Protein AF-X1P3W1-F1 (afdb_monomer_lite)

Radius of gyration: 15.18 Å; chains: 1; bounding box: 30×42×34 Å

Structure (mmCIF, N/CA/C/O backbone):
data_AF-X1P3W1-F1
#
_entry.id   AF-X1P3W1-F1
#
loop_
_atom_site.group_PDB
_atom_site.id
_atom_site.type_symbol
_atom_site.label_atom_id
_atom_site.label_alt_id
_atom_site.label_comp_id
_atom_site.label_asym_id
_atom_site.label_entity_id
_atom_site.label_seq_id
_atom_site.pdbx_PDB_ins_code
_atom_site.Cartn_x
_atom_site.Cartn_y
_atom_site.Cartn_z
_atom_site.occupancy
_atom_site.B_iso_or_equiv
_atom_site.auth_seq_id
_atom_site.auth_comp_id
_atom_site.auth_asym_id
_atom_site.auth_atom_id
_atom_site.pdbx_PDB_model_num
ATOM 1 N N . MET A 1 1 ? -14.952 -27.765 17.192 1.00 40.59 1 MET A N 1
ATOM 2 C CA . MET A 1 1 ? -14.965 -26.938 15.966 1.00 40.59 1 MET A CA 1
ATOM 3 C C . MET A 1 1 ? -14.090 -25.733 16.243 1.00 40.59 1 MET A C 1
ATOM 5 O O . MET A 1 1 ? -14.554 -24.802 16.883 1.00 40.59 1 MET A O 1
ATOM 9 N N . ASP A 1 2 ? -12.823 -25.791 15.845 1.00 51.41 2 ASP A N 1
ATOM 10 C CA . ASP A 1 2 ? -11.861 -24.711 16.077 1.00 51.41 2 ASP A CA 1
ATOM 11 C C . ASP A 1 2 ? -11.922 -23.743 14.887 1.00 51.41 2 ASP A C 1
ATOM 13 O O . ASP A 1 2 ? -11.198 -23.861 13.900 1.00 51.41 2 ASP A O 1
ATOM 17 N N . LYS A 1 3 ? -12.934 -22.872 14.897 1.00 55.50 3 LYS A N 1
ATOM 18 C CA . LYS A 1 3 ? -13.073 -21.781 13.930 1.00 55.50 3 LYS A CA 1
ATOM 19 C C . LYS A 1 3 ? -12.558 -20.517 14.606 1.00 55.50 3 LYS A C 1
ATOM 21 O O . LYS A 1 3 ? -13.325 -19.890 15.326 1.00 55.50 3 LYS A O 1
ATOM 26 N N . ASN A 1 4 ? -11.282 -20.201 14.369 1.00 60.97 4 ASN A N 1
ATOM 27 C CA . ASN A 1 4 ? -10.619 -18.888 14.497 1.00 60.97 4 ASN A CA 1
ATOM 28 C C . ASN A 1 4 ? -9.280 -18.961 15.239 1.00 60.97 4 ASN A C 1
ATOM 30 O O . ASN A 1 4 ? -9.051 -18.244 16.209 1.00 60.97 4 ASN A O 1
ATOM 34 N N . SER A 1 5 ? -8.329 -19.731 14.714 1.00 70.25 5 SER A N 1
ATOM 35 C CA . SER A 1 5 ? -6.910 -19.456 14.958 1.00 70.25 5 SER A CA 1
ATOM 36 C C . SER A 1 5 ? -6.483 -18.210 14.163 1.00 70.25 5 SER A C 1
ATOM 38 O O . SER A 1 5 ? -5.671 -18.290 13.240 1.00 70.25 5 SER A O 1
ATOM 40 N N . GLU A 1 6 ? -7.104 -17.065 14.464 1.00 82.81 6 GLU A N 1
ATOM 41 C CA . GLU A 1 6 ? -6.684 -15.760 13.956 1.00 82.81 6 GLU A CA 1
ATOM 42 C C . GLU A 1 6 ? -5.294 -15.457 14.529 1.00 82.81 6 GLU A C 1
ATOM 44 O O . GLU A 1 6 ? -5.070 -15.542 15.736 1.00 82.81 6 GLU A O 1
ATOM 49 N N . ARG A 1 7 ? -4.338 -15.171 13.643 1.00 86.94 7 ARG A N 1
ATOM 50 C CA . ARG A 1 7 ? -2.932 -14.910 13.998 1.00 86.94 7 ARG A CA 1
ATOM 51 C C . ARG A 1 7 ? -2.604 -13.421 13.984 1.00 86.94 7 ARG A C 1
ATOM 53 O O . ARG A 1 7 ? -1.531 -13.036 14.448 1.00 86.94 7 ARG A O 1
ATOM 60 N N . ARG A 1 8 ? -3.482 -12.590 13.418 1.00 83.88 8 ARG A N 1
ATOM 61 C CA . ARG A 1 8 ? -3.315 -11.137 13.380 1.00 83.88 8 ARG A CA 1
ATOM 62 C C . ARG A 1 8 ? -3.405 -10.573 14.792 1.00 83.88 8 ARG A C 1
ATOM 64 O O . ARG A 1 8 ? -4.309 -10.902 15.552 1.00 83.88 8 ARG A O 1
ATOM 71 N N . LYS A 1 9 ? -2.453 -9.700 15.122 1.00 88.94 9 LYS A N 1
ATOM 72 C CA . LYS A 1 9 ? -2.384 -9.015 16.421 1.00 88.94 9 LYS A CA 1
ATOM 73 C C . LYS A 1 9 ? -3.402 -7.880 16.555 1.00 88.94 9 LYS A C 1
ATOM 75 O O . LYS A 1 9 ? -3.667 -7.440 17.665 1.00 88.94 9 LYS A O 1
ATOM 80 N N . GLU A 1 10 ? -3.947 -7.408 15.438 1.00 90.50 10 GLU A N 1
ATOM 81 C CA . GLU A 1 10 ? -4.871 -6.279 15.374 1.00 90.50 10 GLU A CA 1
ATOM 82 C C . GLU A 1 10 ? -5.917 -6.482 14.271 1.00 90.50 10 GLU A C 1
ATOM 84 O O . GLU A 1 10 ? -5.716 -7.253 13.325 1.00 90.50 10 GLU A O 1
ATOM 89 N N . GLN A 1 11 ? -7.040 -5.777 14.400 1.00 88.00 11 GLN A N 1
ATOM 90 C CA . GLN A 1 11 ? -8.021 -5.666 13.325 1.00 88.00 11 GLN A CA 1
ATOM 91 C C . GLN A 1 11 ? -7.511 -4.704 12.250 1.00 88.00 11 GLN A C 1
ATOM 93 O O . GLN A 1 11 ? -6.742 -3.787 12.532 1.00 88.00 11 GLN A O 1
ATOM 98 N N . ARG A 1 12 ? -7.954 -4.911 11.009 1.00 91.56 12 ARG A N 1
ATOM 99 C CA . ARG A 1 12 ? -7.600 -4.048 9.880 1.00 91.56 12 ARG A CA 1
ATOM 100 C C . ARG A 1 12 ? -8.816 -3.243 9.452 1.00 91.56 12 ARG A C 1
ATOM 102 O O . ARG A 1 12 ? -9.909 -3.797 9.314 1.00 91.56 12 ARG A O 1
ATOM 109 N N . LEU A 1 13 ? -8.615 -1.953 9.229 1.00 89.38 13 LEU A N 1
ATOM 110 C CA . LEU A 1 13 ? -9.622 -1.052 8.694 1.00 89.38 13 LEU A CA 1
ATOM 111 C C . LEU A 1 13 ? -9.770 -1.317 7.194 1.00 89.38 13 LEU A C 1
ATOM 113 O O . LEU A 1 13 ? -8.813 -1.154 6.441 1.00 89.38 13 LEU A O 1
ATOM 117 N N . ARG A 1 14 ? -10.966 -1.723 6.761 1.00 90.75 14 ARG A N 1
ATOM 118 C CA . ARG A 1 14 ? -11.287 -1.966 5.347 1.00 90.75 14 ARG A CA 1
ATOM 119 C C . ARG A 1 14 ? -11.877 -0.718 4.719 1.00 90.75 14 ARG A C 1
ATOM 121 O O . ARG A 1 14 ? -12.927 -0.255 5.160 1.00 90.75 14 ARG A O 1
ATOM 128 N N . TYR A 1 15 ? -11.236 -0.208 3.678 1.00 85.19 15 TYR A N 1
ATOM 129 C CA . TYR A 1 15 ? -11.715 0.949 2.936 1.00 85.19 15 TYR A CA 1
ATOM 130 C C . TYR A 1 15 ? -11.089 0.967 1.539 1.00 85.19 15 TYR A C 1
ATOM 132 O O . TYR A 1 15 ? -9.943 0.567 1.353 1.00 85.19 15 TYR A O 1
ATOM 140 N N . HIS A 1 16 ? -11.865 1.409 0.552 1.00 87.94 16 HIS A N 1
ATOM 141 C CA . HIS A 1 16 ? -11.512 1.311 -0.863 1.00 87.94 16 HIS A CA 1
ATOM 142 C C . HIS A 1 16 ? -11.086 2.680 -1.391 1.00 87.94 16 HIS A C 1
ATOM 144 O O . HIS A 1 16 ? -11.842 3.341 -2.101 1.00 87.94 16 HIS A O 1
ATOM 150 N N . TRP A 1 17 ? -9.873 3.093 -1.036 1.00 88.50 17 TRP A N 1
ATOM 151 C CA . TRP A 1 17 ? -9.270 4.347 -1.487 1.00 88.50 17 TRP A CA 1
ATOM 152 C C . TRP A 1 17 ? -8.057 4.106 -2.389 1.00 88.50 17 TRP A C 1
ATOM 154 O O . TRP A 1 17 ? -7.418 3.056 -2.273 1.00 88.50 17 TRP A O 1
ATOM 164 N N . PRO A 1 18 ? -7.721 5.053 -3.282 1.00 92.62 18 PRO A N 1
ATOM 165 C CA . PRO A 1 18 ? -6.500 4.965 -4.066 1.00 92.62 18 PRO A CA 1
ATOM 166 C C . PRO A 1 18 ? -5.261 4.912 -3.168 1.00 92.62 18 PRO A C 1
ATOM 168 O O . PRO A 1 18 ? -5.189 5.587 -2.138 1.00 92.62 18 PRO A O 1
ATOM 171 N N . ILE A 1 19 ? -4.279 4.126 -3.593 1.00 94.06 19 ILE A N 1
ATOM 172 C CA . ILE A 1 19 ? -2.919 4.136 -3.057 1.00 94.06 19 ILE A CA 1
ATOM 173 C C . ILE A 1 19 ? -1.964 4.388 -4.215 1.00 94.06 19 ILE A C 1
ATOM 175 O O . ILE A 1 19 ? -2.144 3.841 -5.301 1.00 94.06 19 ILE A O 1
ATOM 179 N N . TRP A 1 20 ? -0.954 5.212 -3.986 1.00 94.19 20 TRP A N 1
ATOM 180 C CA . TRP A 1 20 ? 0.117 5.449 -4.944 1.00 94.19 20 TRP A CA 1
ATOM 181 C C . TRP A 1 20 ? 1.400 4.837 -4.417 1.00 94.19 20 TRP A C 1
ATOM 183 O O . TRP A 1 20 ? 1.677 4.957 -3.228 1.00 94.19 20 TRP A O 1
ATOM 193 N N . PHE A 1 21 ? 2.173 4.176 -5.270 1.00 93.56 21 PHE A N 1
ATOM 194 C CA . PHE A 1 21 ? 3.406 3.514 -4.858 1.00 93.56 21 PHE A CA 1
ATOM 195 C C . PHE A 1 21 ? 4.491 3.598 -5.936 1.00 93.56 21 PHE A C 1
ATOM 197 O O . PHE A 1 21 ? 4.190 3.673 -7.127 1.00 93.56 21 PHE A O 1
ATOM 204 N N . ALA A 1 22 ? 5.745 3.593 -5.494 1.00 92.12 22 ALA A N 1
ATOM 205 C CA . ALA A 1 22 ? 6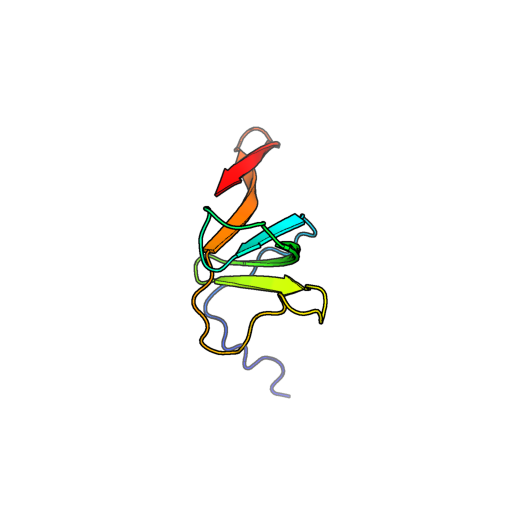.954 3.506 -6.314 1.00 92.12 22 ALA A CA 1
ATOM 206 C C . ALA A 1 22 ? 8.131 3.035 -5.439 1.00 92.12 22 ALA A C 1
ATOM 208 O O . ALA A 1 22 ? 7.991 2.951 -4.216 1.00 92.12 22 ALA A O 1
ATOM 209 N N . GLU A 1 23 ? 9.291 2.738 -6.027 1.00 87.81 23 GLU A N 1
ATOM 210 C CA . GLU A 1 23 ? 10.512 2.516 -5.235 1.00 87.81 23 GLU A CA 1
ATOM 211 C C . GLU A 1 23 ? 10.957 3.819 -4.545 1.00 87.81 23 GLU A C 1
ATOM 213 O O . GLU A 1 23 ? 11.253 3.817 -3.348 1.00 87.81 23 GLU A O 1
ATOM 218 N N . ASP A 1 24 ? 10.888 4.945 -5.264 1.00 82.56 24 ASP A N 1
ATOM 219 C CA . ASP A 1 24 ? 11.197 6.293 -4.773 1.00 82.56 24 ASP A CA 1
ATOM 220 C C . ASP A 1 24 ? 10.120 7.310 -5.210 1.00 82.56 24 ASP A C 1
ATOM 222 O O . ASP A 1 24 ? 9.520 7.201 -6.278 1.00 82.56 24 ASP A O 1
ATOM 226 N N . PHE A 1 25 ? 9.888 8.346 -4.399 1.00 74.12 25 PHE A N 1
ATOM 227 C CA . PHE A 1 25 ? 8.959 9.445 -4.695 1.00 74.12 25 PHE A CA 1
ATOM 228 C C . PHE A 1 25 ? 9.391 10.322 -5.878 1.00 74.12 25 PHE A C 1
ATOM 230 O O . PHE A 1 25 ? 8.602 11.140 -6.351 1.00 74.12 25 PHE A O 1
ATOM 237 N N . ASN A 1 26 ? 10.634 10.179 -6.338 1.00 77.38 26 ASN A N 1
ATOM 238 C CA . ASN A 1 26 ? 11.145 10.879 -7.514 1.00 77.38 26 ASN A CA 1
ATOM 239 C C . ASN A 1 26 ? 10.681 10.249 -8.837 1.00 77.38 26 ASN A C 1
ATOM 241 O O . ASN A 1 26 ? 10.870 10.847 -9.898 1.00 77.38 26 ASN A O 1
ATOM 245 N N . GLU A 1 27 ? 10.092 9.054 -8.788 1.00 72.94 27 GLU A N 1
ATOM 246 C CA . GLU A 1 27 ? 9.655 8.311 -9.965 1.00 72.94 27 GLU A CA 1
ATOM 247 C C . GLU A 1 27 ? 8.163 8.496 -10.266 1.00 72.94 27 GLU A C 1
ATOM 249 O O . GLU A 1 27 ? 7.400 9.130 -9.531 1.00 72.94 27 GLU A O 1
ATOM 254 N N . THR A 1 28 ? 7.732 7.935 -11.398 1.00 81.75 28 THR A N 1
ATOM 255 C CA . THR A 1 28 ? 6.314 7.917 -11.765 1.00 81.75 28 THR A CA 1
ATOM 256 C C . THR A 1 28 ? 5.565 6.999 -10.805 1.00 81.75 28 THR A C 1
ATOM 258 O O . THR A 1 28 ? 5.803 5.795 -10.769 1.00 81.75 28 THR A O 1
ATOM 261 N N . LEU A 1 29 ? 4.638 7.569 -10.037 1.00 88.19 29 LEU A N 1
ATOM 262 C CA . LEU A 1 29 ? 3.828 6.806 -9.095 1.00 88.19 29 LEU A CA 1
ATOM 263 C C . LEU 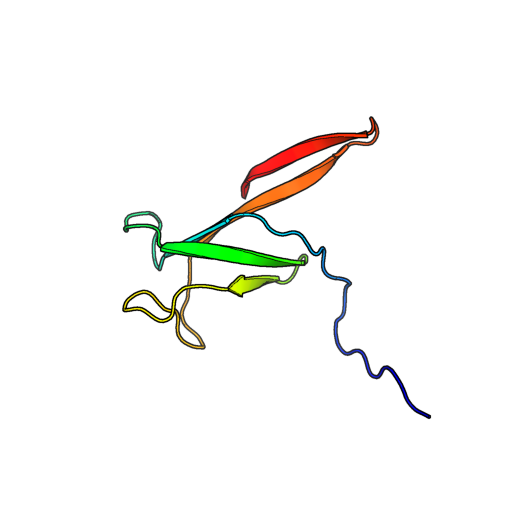A 1 29 ? 2.848 5.892 -9.834 1.00 88.19 29 LEU A C 1
ATOM 265 O O . LEU A 1 29 ? 2.025 6.355 -10.627 1.00 88.19 29 LEU A O 1
ATOM 269 N N . SER A 1 30 ? 2.887 4.607 -9.501 1.00 92.25 30 SER A N 1
ATOM 270 C CA . SER A 1 30 ? 1.874 3.641 -9.913 1.00 92.25 30 SER A CA 1
ATOM 271 C C . SER A 1 30 ? 0.663 3.727 -8.996 1.00 92.25 30 SER A C 1
ATOM 273 O O . SER A 1 30 ? 0.792 3.963 -7.794 1.00 92.25 30 SER A O 1
ATOM 275 N N . GLN A 1 31 ? -0.530 3.545 -9.558 1.00 93.81 31 GLN A N 1
ATOM 276 C CA . GLN A 1 31 ? -1.774 3.576 -8.798 1.00 93.81 31 GLN A CA 1
ATOM 277 C C . GLN A 1 31 ? -2.263 2.155 -8.504 1.00 93.81 31 GLN A C 1
ATOM 279 O O . GLN A 1 31 ? -2.331 1.297 -9.382 1.00 93.81 31 GLN A O 1
ATOM 284 N N . GLY A 1 32 ? -2.653 1.932 -7.256 1.00 94.38 32 GLY A N 1
ATOM 285 C CA . GLY A 1 32 ? -3.368 0.757 -6.792 1.00 94.38 32 GLY A CA 1
ATOM 286 C C . GLY A 1 32 ? -4.636 1.131 -6.028 1.00 94.38 32 GLY A C 1
ATOM 287 O O . GLY A 1 32 ? -5.012 2.300 -5.909 1.00 94.38 32 GLY A O 1
ATOM 288 N N . GLN A 1 33 ? -5.283 0.114 -5.472 1.00 95.31 33 GLN A N 1
ATOM 289 C CA . GLN A 1 33 ? -6.514 0.239 -4.703 1.00 95.31 33 GLN A CA 1
ATOM 290 C C . GLN A 1 33 ? -6.344 -0.417 -3.332 1.00 95.31 33 GLN A C 1
ATOM 292 O O . GLN A 1 33 ? -6.121 -1.628 -3.250 1.00 95.31 33 GLN A O 1
ATOM 297 N N . MET A 1 34 ? -6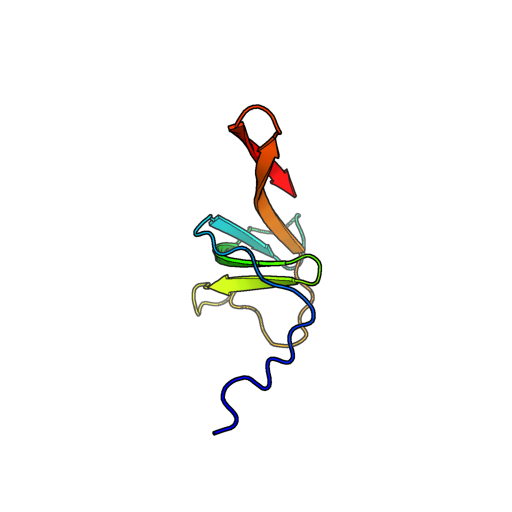.478 0.373 -2.265 1.00 95.25 34 MET A N 1
ATOM 298 C CA . MET A 1 34 ? -6.445 -0.107 -0.885 1.00 95.25 34 MET A CA 1
ATOM 299 C C . MET A 1 34 ? -7.557 -1.135 -0.644 1.00 95.25 34 MET A C 1
ATOM 301 O O . MET A 1 34 ? -8.693 -0.966 -1.095 1.00 95.25 34 MET A O 1
ATOM 305 N N . VAL A 1 35 ? -7.209 -2.202 0.073 1.00 94.88 35 VAL A N 1
ATOM 306 C CA . VAL A 1 35 ? -8.133 -3.242 0.542 1.00 94.88 35 VAL A CA 1
ATOM 307 C C . VAL A 1 35 ? -8.327 -3.098 2.046 1.00 94.88 35 VAL A C 1
ATOM 309 O O . VAL A 1 35 ? -9.459 -3.021 2.530 1.00 94.88 35 VAL A O 1
ATOM 312 N N . ASP A 1 36 ? -7.221 -3.049 2.790 1.00 93.44 36 ASP A N 1
ATOM 313 C CA . ASP A 1 36 ? -7.230 -2.801 4.224 1.00 93.44 36 ASP A CA 1
ATOM 314 C C . ASP A 1 36 ? -5.895 -2.254 4.748 1.00 93.44 36 ASP A C 1
ATOM 316 O O . ASP A 1 36 ? -4.833 -2.464 4.162 1.00 93.44 36 ASP A O 1
ATOM 320 N N . VAL A 1 37 ? -5.954 -1.545 5.876 1.00 92.19 37 VAL A N 1
ATOM 321 C CA . VAL A 1 37 ? -4.782 -0.995 6.567 1.00 92.19 37 VAL A CA 1
ATOM 322 C C . VAL A 1 37 ? -4.846 -1.279 8.060 1.00 92.19 37 VAL A C 1
ATOM 324 O O . VAL A 1 37 ? -5.918 -1.358 8.663 1.00 92.19 37 VAL A O 1
ATOM 327 N N . CYS A 1 38 ? -3.683 -1.439 8.667 1.00 90.94 38 CYS A N 1
ATOM 328 C CA . CYS A 1 38 ? -3.505 -1.468 10.107 1.00 90.94 38 CYS A CA 1
ATOM 329 C C . CYS A 1 38 ? -2.166 -0.816 10.468 1.00 90.94 38 CYS A C 1
ATOM 331 O O . CYS A 1 38 ? -1.415 -0.413 9.577 1.00 90.94 38 CYS A O 1
ATOM 333 N N . SER A 1 39 ? -1.860 -0.696 11.761 1.00 89.06 39 SER A N 1
ATOM 334 C CA . SER A 1 39 ? -0.648 0.004 12.204 1.00 89.06 39 SER A CA 1
ATOM 335 C C . SER A 1 39 ? 0.640 -0.665 11.709 1.00 89.06 39 SER A C 1
ATOM 337 O O . SER A 1 39 ? 1.634 0.014 11.464 1.00 89.06 39 SER A O 1
ATOM 339 N N . ALA A 1 40 ? 0.611 -1.987 11.507 1.00 91.56 40 ALA A N 1
ATOM 340 C CA . ALA A 1 40 ? 1.755 -2.765 11.039 1.00 91.56 40 ALA A CA 1
ATOM 341 C C . ALA A 1 40 ? 1.824 -2.969 9.512 1.00 91.56 40 ALA A C 1
ATOM 343 O O . ALA A 1 40 ? 2.791 -3.565 9.035 1.00 91.56 40 ALA A O 1
ATOM 344 N N . GLY A 1 41 ? 0.825 -2.535 8.735 1.00 91.88 41 GLY A N 1
ATOM 345 C CA . GLY A 1 41 ? 0.893 -2.655 7.278 1.00 91.88 41 GLY A CA 1
ATOM 346 C C . GLY A 1 41 ? -0.427 -2.508 6.526 1.00 91.88 41 GLY A C 1
ATOM 347 O O . GLY A 1 41 ? -1.524 -2.596 7.080 1.00 91.88 41 GLY A O 1
ATOM 348 N N . ALA A 1 42 ? -0.309 -2.367 5.209 1.00 93.56 42 ALA A N 1
ATOM 349 C CA . ALA A 1 42 ? -1.419 -2.225 4.272 1.00 93.56 42 ALA A CA 1
ATOM 350 C C . ALA A 1 42 ? -1.522 -3.433 3.331 1.00 93.56 42 ALA A C 1
ATOM 352 O O . ALA A 1 42 ? -0.555 -4.165 3.126 1.00 93.56 42 ALA A O 1
ATOM 353 N N . ALA A 1 43 ? -2.707 -3.670 2.783 1.00 94.44 43 ALA A N 1
ATOM 354 C CA . ALA A 1 43 ? -2.917 -4.540 1.639 1.00 94.44 43 ALA A CA 1
ATOM 355 C C . ALA A 1 43 ? -3.644 -3.752 0.554 1.00 94.44 43 ALA A C 1
ATOM 357 O O . ALA A 1 43 ? -4.624 -3.059 0.825 1.00 94.44 43 ALA A O 1
ATOM 358 N N . PHE A 1 44 ? -3.173 -3.881 -0.679 1.00 95.31 44 PHE A N 1
ATOM 359 C CA . PHE A 1 44 ? -3.747 -3.216 -1.835 1.00 95.31 44 PHE A CA 1
ATOM 360 C C . PHE A 1 44 ? -3.674 -4.124 -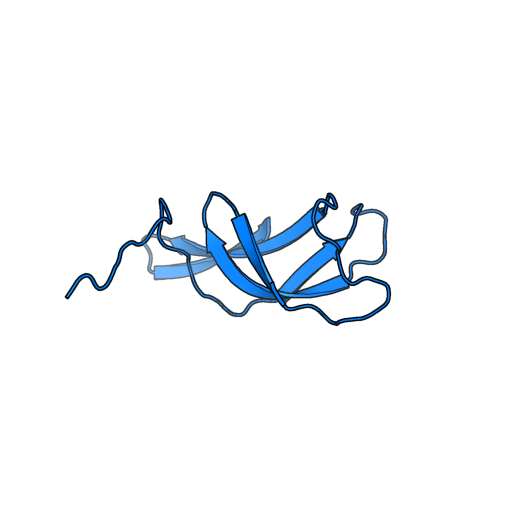3.060 1.00 95.31 44 PHE A C 1
ATOM 362 O O . PHE A 1 44 ? -2.937 -5.110 -3.084 1.00 95.31 44 PHE A O 1
ATOM 369 N N . THR A 1 45 ? -4.462 -3.789 -4.072 1.00 95.25 45 THR A N 1
ATOM 370 C CA . THR A 1 45 ? -4.384 -4.397 -5.402 1.00 95.25 45 THR A CA 1
ATOM 371 C C . THR A 1 45 ? -3.717 -3.423 -6.363 1.00 95.25 45 THR A C 1
ATOM 373 O O . THR A 1 45 ? -3.858 -2.210 -6.216 1.00 95.25 45 THR A O 1
ATOM 376 N N . CYS A 1 46 ? -2.975 -3.941 -7.333 1.00 93.81 46 CYS A N 1
ATOM 377 C CA . CYS A 1 46 ? -2.357 -3.165 -8.403 1.00 93.81 46 CYS A CA 1
ATOM 378 C C . CYS A 1 46 ? -2.455 -3.946 -9.715 1.00 93.81 46 CYS A C 1
ATOM 380 O O . CYS A 1 46 ? -2.853 -5.116 -9.729 1.00 93.81 46 CYS A O 1
ATOM 382 N N . HIS A 1 47 ? -2.139 -3.282 -10.821 1.00 91.88 47 HIS A N 1
ATOM 383 C CA . HIS A 1 47 ? -2.078 -3.933 -12.119 1.00 91.88 47 HIS A CA 1
ATOM 384 C C . HIS A 1 47 ? -0.836 -4.826 -12.214 1.00 91.88 47 HIS A C 1
ATOM 386 O O . HIS A 1 47 ? 0.230 -4.491 -11.710 1.00 91.88 47 HIS A O 1
ATOM 392 N N . ALA A 1 48 ? -0.988 -5.980 -12.866 1.00 90.88 48 ALA A N 1
ATOM 393 C CA . ALA A 1 48 ? 0.114 -6.895 -13.151 1.00 90.88 48 ALA A CA 1
ATOM 394 C C . ALA A 1 48 ? 0.869 -6.437 -14.413 1.00 90.88 48 ALA A C 1
ATOM 396 O O . ALA A 1 48 ? 0.823 -7.107 -15.445 1.00 90.88 48 ALA A O 1
ATOM 397 N N . ASP A 1 49 ? 1.483 -5.256 -14.341 1.00 88.88 49 ASP A N 1
ATOM 398 C CA . ASP A 1 49 ? 2.301 -4.655 -15.398 1.00 88.88 49 ASP A CA 1
ATOM 399 C C . ASP A 1 49 ? 3.784 -4.568 -14.986 1.00 88.88 49 ASP A C 1
ATOM 401 O O . ASP A 1 49 ? 4.212 -5.206 -14.023 1.00 88.88 49 ASP A O 1
ATOM 405 N N . GLU A 1 50 ? 4.586 -3.814 -15.742 1.00 86.19 50 GLU A N 1
ATOM 406 C CA . GLU A 1 50 ? 6.025 -3.635 -15.499 1.00 86.19 50 GLU A CA 1
ATOM 407 C C . GLU A 1 50 ? 6.339 -3.000 -14.134 1.00 86.19 50 GLU A C 1
ATOM 409 O O . GLU A 1 50 ? 7.432 -3.202 -13.612 1.00 86.19 50 GLU A O 1
ATOM 414 N N . ASN A 1 51 ? 5.378 -2.295 -13.528 1.00 87.62 51 ASN A N 1
ATOM 415 C CA . ASN A 1 51 ? 5.518 -1.669 -12.216 1.00 87.62 51 ASN A CA 1
ATOM 416 C C . ASN A 1 51 ? 4.960 -2.541 -11.079 1.00 87.62 51 ASN A C 1
ATOM 418 O O . ASN A 1 51 ? 4.905 -2.097 -9.929 1.00 87.62 51 ASN A O 1
ATOM 422 N N . CYS A 1 52 ? 4.516 -3.770 -11.371 1.00 91.31 52 CYS A N 1
ATOM 423 C CA . CYS A 1 52 ? 3.995 -4.684 -10.362 1.00 91.31 52 CYS A CA 1
ATOM 424 C C . CYS A 1 52 ? 5.092 -5.046 -9.346 1.00 91.31 52 CYS A C 1
ATOM 426 O O . CYS A 1 52 ? 6.114 -5.624 -9.731 1.00 91.31 52 CYS A O 1
ATOM 428 N N . PRO A 1 53 ? 4.882 -4.798 -8.040 1.00 92.50 53 PRO A N 1
ATOM 429 C CA . PRO A 1 53 ? 5.903 -5.101 -7.056 1.00 92.50 53 PRO A CA 1
ATOM 430 C C . PRO A 1 53 ? 6.162 -6.594 -6.866 1.00 92.50 53 PRO A C 1
ATOM 432 O O . PRO A 1 53 ? 5.262 -7.424 -7.031 1.00 92.50 53 PRO A O 1
ATOM 435 N N . TYR A 1 54 ? 7.374 -6.932 -6.425 1.00 92.19 54 TYR A N 1
ATOM 436 C CA . TYR A 1 54 ? 7.770 -8.303 -6.098 1.00 92.19 54 TYR A CA 1
ATOM 437 C C . TYR A 1 54 ? 8.011 -8.511 -4.591 1.00 92.19 54 TYR A C 1
ATOM 439 O O . TYR A 1 54 ? 8.304 -7.566 -3.852 1.00 92.19 54 TYR A O 1
ATOM 447 N N . PRO A 1 55 ? 7.897 -9.756 -4.083 1.00 93.88 55 PRO A N 1
ATOM 448 C CA . PRO A 1 55 ? 8.116 -10.039 -2.667 1.00 93.88 55 PRO A CA 1
ATOM 449 C C . PRO A 1 55 ? 9.512 -9.617 -2.189 1.00 93.88 55 PRO A C 1
ATOM 451 O O . PRO A 1 55 ? 10.521 -10.023 -2.759 1.00 93.88 55 PRO A O 1
ATOM 454 N N . GLY A 1 56 ? 9.560 -8.841 -1.104 1.00 93.56 56 GLY A N 1
ATOM 455 C CA . GLY A 1 56 ? 10.805 -8.343 -0.508 1.00 93.56 56 GLY A CA 1
ATOM 456 C C . GLY A 1 56 ? 11.309 -7.015 -1.082 1.00 93.56 56 GLY A C 1
ATOM 457 O O . GLY A 1 56 ? 12.264 -6.467 -0.536 1.00 93.56 56 GLY A O 1
ATOM 458 N N . GLN A 1 57 ? 10.666 -6.479 -2.123 1.00 92.56 57 GLN A N 1
ATOM 459 C CA . GLN A 1 57 ? 10.958 -5.145 -2.641 1.00 92.56 57 GLN A CA 1
ATOM 460 C C . GLN A 1 57 ? 10.612 -4.074 -1.602 1.00 92.56 57 GLN A C 1
ATOM 462 O O . GLN A 1 57 ? 9.582 -4.150 -0.925 1.00 92.56 57 GLN A O 1
ATOM 467 N N . HIS A 1 58 ? 11.472 -3.064 -1.484 1.00 92.81 58 HIS A N 1
ATOM 468 C CA . HIS A 1 58 ? 11.163 -1.880 -0.698 1.00 92.81 58 HIS A CA 1
ATOM 469 C C . HIS A 1 58 ? 10.353 -0.915 -1.557 1.00 92.81 58 HIS A C 1
ATOM 471 O O . HIS A 1 58 ? 10.783 -0.551 -2.647 1.00 92.81 58 HIS A O 1
ATOM 477 N N . LEU A 1 59 ? 9.183 -0.523 -1.065 1.00 91.56 59 LEU A N 1
ATOM 478 C CA . LE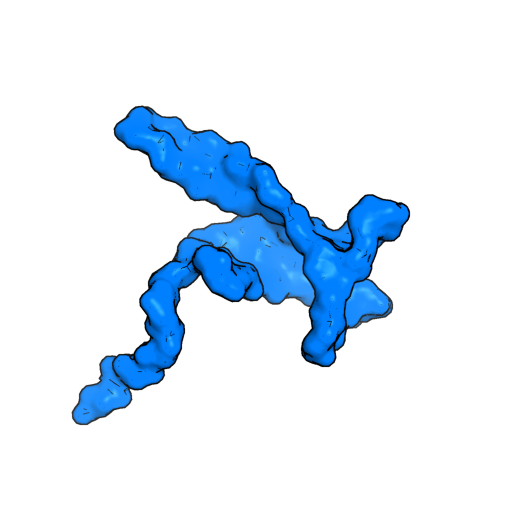U A 1 59 ? 8.319 0.434 -1.735 1.00 91.56 59 LEU A CA 1
ATOM 479 C C . LEU A 1 59 ? 8.029 1.586 -0.803 1.00 91.56 59 LEU A C 1
ATOM 481 O O . LEU A 1 59 ? 7.802 1.410 0.397 1.00 91.56 59 LEU A O 1
ATOM 485 N N . THR A 1 60 ? 7.909 2.739 -1.421 1.00 92.50 60 THR A N 1
ATOM 486 C CA . THR A 1 60 ? 7.333 3.914 -0.821 1.00 92.50 60 THR A CA 1
ATOM 487 C C . THR A 1 60 ? 5.887 4.033 -1.292 1.00 92.50 60 THR A C 1
ATOM 489 O O . THR A 1 60 ? 5.613 4.001 -2.492 1.00 92.50 60 THR A O 1
ATOM 492 N N . ALA A 1 61 ? 4.945 4.13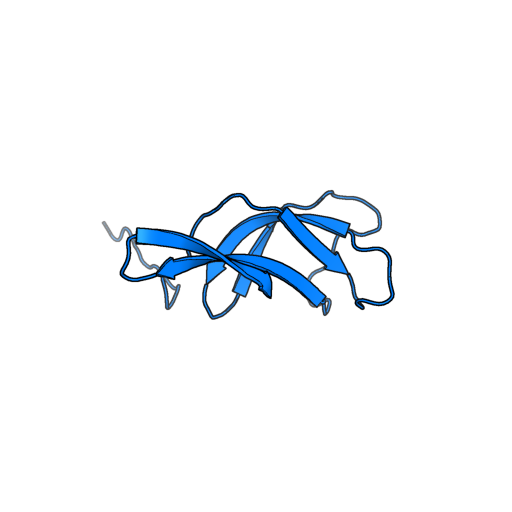8 -0.354 1.00 92.50 61 ALA A N 1
ATOM 493 C CA . ALA A 1 61 ? 3.524 4.236 -0.659 1.00 92.50 61 ALA A CA 1
ATOM 494 C C . ALA A 1 61 ? 2.893 5.465 -0.004 1.00 92.50 61 ALA A C 1
ATOM 496 O O . ALA A 1 61 ? 3.229 5.815 1.124 1.00 92.50 61 ALA A O 1
ATOM 497 N N . ARG A 1 62 ? 1.952 6.081 -0.717 1.00 92.19 62 ARG A N 1
ATOM 498 C CA . ARG A 1 62 ? 1.183 7.252 -0.307 1.00 92.19 62 ARG A CA 1
ATOM 499 C C . ARG A 1 62 ? -0.299 6.930 -0.352 1.00 92.19 62 ARG A C 1
ATOM 501 O O . ARG A 1 62 ? -0.809 6.487 -1.384 1.00 92.19 62 ARG A O 1
ATOM 508 N N . PHE A 1 63 ? -0.998 7.170 0.747 1.00 90.81 63 PHE A N 1
ATOM 509 C CA . PHE A 1 63 ? -2.436 6.930 0.847 1.00 90.81 63 PHE A CA 1
ATOM 510 C C . PHE A 1 63 ? -3.067 7.809 1.924 1.00 90.81 63 PHE A C 1
ATOM 512 O O . PHE A 1 63 ? -2.400 8.320 2.821 1.00 90.81 63 PHE A O 1
ATOM 519 N N . SER A 1 64 ? -4.384 7.969 1.846 1.00 87.62 64 SER A N 1
ATOM 520 C CA . SER A 1 64 ? -5.156 8.636 2.892 1.00 87.62 64 SER A CA 1
ATOM 521 C C . SER A 1 64 ? -5.806 7.595 3.801 1.00 87.62 64 SER A C 1
ATOM 523 O O . SER A 1 64 ? -6.177 6.517 3.335 1.00 87.62 64 SER A O 1
ATOM 525 N N . VAL A 1 65 ? -5.964 7.897 5.086 1.00 84.25 65 VAL A N 1
ATOM 526 C CA . VAL A 1 65 ? -6.738 7.089 6.043 1.00 84.25 65 VAL A CA 1
ATOM 527 C C . VAL A 1 65 ? -7.864 7.970 6.586 1.00 84.25 65 VAL A C 1
ATOM 529 O O . VAL A 1 65 ? -7.611 9.142 6.884 1.00 84.25 65 VAL A O 1
ATOM 532 N N . PRO A 1 66 ? -9.103 7.462 6.712 1.00 77.38 66 PRO A N 1
ATOM 533 C CA . PRO A 1 66 ? -10.163 8.226 7.357 1.00 77.38 66 PRO A CA 1
ATOM 534 C C . PRO A 1 66 ? -9.798 8.469 8.828 1.00 77.38 66 PRO A C 1
ATOM 536 O O . PRO A 1 66 ? -9.589 7.526 9.594 1.00 77.38 66 PRO A O 1
ATOM 539 N N . CYS A 1 67 ? -9.716 9.739 9.213 1.00 70.56 67 CYS A N 1
ATOM 540 C CA . CYS A 1 67 ? -9.631 10.164 10.599 1.00 70.56 67 CYS A CA 1
ATOM 541 C C . CYS A 1 67 ? -11.046 10.257 11.164 1.00 70.56 67 CYS A C 1
ATOM 543 O O . CYS A 1 67 ? -11.891 10.986 10.651 1.00 70.56 67 CYS A O 1
ATOM 545 N N . PHE A 1 68 ? -11.294 9.518 12.240 1.00 62.12 68 PHE A N 1
ATOM 546 C CA . PHE A 1 68 ? -12.499 9.695 13.036 1.00 62.12 68 PHE A CA 1
ATOM 547 C C . PHE A 1 68 ? -12.222 10.770 14.082 1.00 62.12 68 PHE A C 1
ATOM 549 O O . PHE A 1 68 ? -11.562 10.500 15.089 1.00 62.12 68 PHE A O 1
ATOM 556 N N . SER A 1 69 ? -12.703 11.985 13.832 1.00 61.00 69 SER A N 1
ATOM 557 C CA . SER A 1 69 ? -12.713 13.036 14.846 1.00 61.00 69 SER A CA 1
ATOM 558 C C . SER A 1 69 ? -13.925 12.844 15.781 1.00 61.00 69 SER A C 1
ATOM 560 O O . SER A 1 69 ? -14.966 12.348 15.335 1.00 61.00 69 SER A O 1
ATOM 562 N N . PRO A 1 70 ? -13.826 13.181 17.086 1.00 59.06 70 PRO A N 1
ATOM 563 C CA . PRO A 1 70 ? -14.913 13.001 18.064 1.00 59.06 70 PRO A CA 1
ATOM 564 C C . PRO A 1 70 ? -16.229 13.717 17.712 1.00 59.06 70 PRO A C 1
ATOM 566 O O . PRO A 1 70 ? -17.274 13.405 18.270 1.00 59.06 70 PRO A O 1
ATOM 569 N N . ASP A 1 71 ? -16.159 14.686 16.809 1.00 65.06 71 ASP A N 1
ATOM 570 C CA . ASP A 1 71 ? -17.231 15.510 16.256 1.00 65.06 71 ASP A CA 1
ATOM 571 C C . ASP A 1 71 ? -17.938 14.883 15.035 1.00 65.06 71 ASP A C 1
ATOM 573 O O . ASP A 1 71 ? -18.717 15.559 14.370 1.00 65.06 71 ASP A O 1
ATOM 577 N N . GLU A 1 72 ? -17.699 13.596 14.745 1.00 52.53 72 GLU A N 1
ATOM 578 C CA . GLU A 1 72 ? -18.294 12.848 13.617 1.00 52.53 72 GLU A CA 1
ATOM 579 C C . GLU A 1 72 ? -18.003 13.457 12.228 1.00 52.53 72 GLU A C 1
ATOM 581 O O . GLU A 1 72 ? -18.655 13.127 11.234 1.00 52.53 72 GLU A O 1
ATOM 586 N N . SER A 1 73 ? -16.994 14.324 12.125 1.00 56.25 73 SER A N 1
ATOM 587 C CA . SER A 1 73 ? -16.494 14.827 10.851 1.00 56.25 73 SER A CA 1
ATOM 588 C C . SER A 1 73 ? -15.539 13.800 10.222 1.00 56.25 73 SER A C 1
ATOM 590 O O . SER A 1 73 ? -14.604 13.305 10.855 1.00 56.25 73 SER A O 1
ATOM 592 N N . PHE A 1 74 ? -15.801 13.428 8.965 1.00 53.31 74 PHE A N 1
ATOM 593 C CA . PHE A 1 74 ? -14.913 12.573 8.173 1.00 53.31 74 PHE A CA 1
ATOM 594 C C . PHE A 1 74 ? -13.778 13.422 7.599 1.00 53.31 74 PHE A C 1
ATOM 596 O O . PHE A 1 74 ? -13.844 13.843 6.444 1.00 53.31 74 PHE A O 1
ATOM 603 N N . ASP A 1 75 ? -12.743 13.672 8.395 1.00 60.09 75 ASP A N 1
ATOM 604 C CA . ASP A 1 75 ? -11.506 14.253 7.878 1.00 60.09 75 ASP A CA 1
ATOM 605 C C . ASP A 1 75 ? -10.583 13.150 7.351 1.00 60.09 75 ASP A C 1
ATOM 607 O O . ASP A 1 75 ? -10.522 12.043 7.884 1.00 60.09 75 ASP A O 1
ATOM 611 N N . MET A 1 76 ? -9.855 13.420 6.271 1.00 59.78 76 MET A N 1
ATOM 612 C CA . MET A 1 76 ? -8.897 12.467 5.703 1.00 59.78 76 MET A CA 1
ATOM 613 C C . MET A 1 76 ? -7.481 12.900 6.037 1.00 59.78 76 MET A C 1
ATOM 615 O O . MET A 1 76 ? -7.038 13.967 5.615 1.00 59.78 76 MET A O 1
ATOM 619 N N . ALA A 1 77 ? -6.748 12.050 6.753 1.00 64.12 77 ALA A N 1
ATOM 620 C CA . ALA A 1 77 ? -5.322 12.249 6.963 1.00 64.12 77 ALA A CA 1
ATOM 621 C C . ALA A 1 77 ? -4.538 11.620 5.807 1.00 64.12 77 ALA A C 1
ATOM 623 O O . ALA A 1 77 ? -4.820 10.491 5.408 1.00 64.12 77 ALA A O 1
ATOM 624 N N . ASN A 1 78 ? -3.564 12.354 5.268 1.00 66.94 78 ASN A N 1
ATOM 625 C CA . ASN A 1 78 ? -2.666 11.882 4.213 1.00 66.94 78 ASN A CA 1
ATOM 626 C C . ASN A 1 78 ? -1.339 11.431 4.833 1.00 66.94 78 ASN A C 1
ATOM 628 O O . ASN A 1 78 ? -0.790 12.167 5.654 1.00 66.94 78 ASN A O 1
ATOM 632 N N . PHE A 1 79 ? -0.831 10.271 4.410 1.00 63.81 79 PHE A N 1
ATOM 633 C CA . PHE A 1 79 ? 0.441 9.693 4.849 1.00 63.81 79 PHE A CA 1
ATOM 634 C C . PHE A 1 79 ? 1.328 9.356 3.650 1.00 63.81 79 PHE A C 1
ATOM 636 O O . PHE A 1 79 ? 0.775 8.983 2.583 1.00 63.81 79 PHE A O 1
#

Secondary structure (DSSP, 8-state):
--------SS--EE---EEEEESSTTSPPEEEEEEEEETTEEEEE--SSTT---TT---EEEEEEEEE-TT--EEEEE-

pLDDT: mean 82.9, std 13.83, range [40.59, 95.31]

Foldseek 3Di:
DPPDPDPDPDDWAADWWKKWKDLDPVDDTFIWTWGTDDPVGTDTDGDPDPRDDDPPRRMDMKDWDFDCDPVRDGDIDID

Organism: NCBI:txid412755

Sequence (79 aa):
MDKNSERRKEQRLRYHWPIWFAEDFNETLSQGQMVDVCSAGAAFTCHADENCPYPGQHLTARFSVPCFSPDESFDMANF